Protein AF-A0A2M8J1V7-F1 (afdb_monomer_lite)

Structure (mmCIF, N/CA/C/O backbone):
data_AF-A0A2M8J1V7-F1
#
_entry.id   AF-A0A2M8J1V7-F1
#
loop_
_atom_site.group_PDB
_atom_site.id
_atom_site.type_symbol
_atom_site.label_atom_id
_atom_site.label_alt_id
_atom_site.label_comp_id
_atom_site.label_asym_id
_atom_site.label_entity_id
_atom_site.label_seq_id
_atom_site.pdbx_PDB_ins_code
_atom_site.Cartn_x
_atom_site.Cartn_y
_atom_site.Cartn_z
_atom_site.occupancy
_atom_site.B_iso_or_equiv
_atom_site.auth_seq_id
_atom_site.auth_comp_id
_atom_site.auth_asym_id
_atom_site.auth_atom_id
_atom_site.pdbx_PDB_model_num
ATOM 1 N N . MET A 1 1 ? 2.396 -22.223 -9.785 1.00 47.03 1 MET A N 1
ATOM 2 C CA . MET A 1 1 ? 3.393 -21.407 -10.514 1.00 47.03 1 MET A CA 1
ATOM 3 C C . MET A 1 1 ? 3.492 -20.067 -9.800 1.00 47.03 1 MET A C 1
ATOM 5 O O . MET A 1 1 ? 2.526 -19.316 -9.836 1.00 47.03 1 MET A O 1
ATOM 9 N N . HIS A 1 2 ? 4.578 -19.811 -9.067 1.00 62.41 2 HIS A N 1
ATOM 10 C CA . HIS A 1 2 ? 4.737 -18.552 -8.329 1.00 62.41 2 HIS A CA 1
ATOM 11 C C . HIS A 1 2 ? 4.913 -17.385 -9.310 1.00 62.41 2 HIS A C 1
ATOM 13 O O . HIS A 1 2 ? 5.610 -17.522 -10.314 1.00 62.41 2 HIS A O 1
ATOM 19 N N . SER A 1 3 ? 4.246 -16.256 -9.054 1.00 77.31 3 SER A N 1
ATOM 20 C CA . SER A 1 3 ? 4.377 -15.072 -9.907 1.00 77.31 3 SER A CA 1
ATOM 21 C C . SER A 1 3 ? 5.750 -14.434 -9.723 1.00 77.31 3 SER A C 1
ATOM 23 O O . SER A 1 3 ? 6.186 -14.205 -8.599 1.00 77.31 3 SER A O 1
ATOM 25 N N . GLU A 1 4 ? 6.411 -14.068 -10.818 1.00 90.19 4 GLU A N 1
ATOM 26 C CA . GLU A 1 4 ? 7.677 -13.324 -10.756 1.00 90.19 4 GLU A CA 1
ATOM 27 C C . GLU A 1 4 ? 7.478 -11.802 -10.768 1.00 90.19 4 GLU A C 1
ATOM 29 O O . GLU A 1 4 ? 8.410 -11.038 -10.509 1.00 90.19 4 GLU A O 1
ATOM 34 N N . ARG A 1 5 ? 6.255 -11.342 -11.062 1.00 95.94 5 ARG A N 1
ATOM 35 C CA . ARG A 1 5 ? 5.909 -9.922 -11.190 1.00 95.94 5 ARG A CA 1
ATOM 36 C C . ARG A 1 5 ? 4.708 -9.565 -10.326 1.00 95.94 5 ARG A C 1
ATOM 38 O O . ARG A 1 5 ? 3.806 -10.382 -10.128 1.00 95.94 5 ARG A O 1
ATOM 45 N N . PHE A 1 6 ? 4.694 -8.328 -9.831 1.00 97.69 6 PHE A N 1
ATOM 46 C CA . PHE A 1 6 ? 3.498 -7.751 -9.237 1.00 97.69 6 PHE A CA 1
ATOM 47 C C . PHE A 1 6 ? 2.337 -7.810 -10.216 1.00 97.69 6 PHE A C 1
ATOM 49 O O . PHE A 1 6 ? 2.517 -7.696 -11.429 1.00 97.69 6 PHE A O 1
ATOM 56 N N . ARG A 1 7 ? 1.150 -7.986 -9.654 1.00 97.00 7 ARG A N 1
ATOM 57 C CA . ARG A 1 7 ? -0.107 -7.984 -10.374 1.00 97.00 7 ARG A CA 1
ATOM 58 C C . ARG A 1 7 ? -1.006 -6.987 -9.680 1.00 97.00 7 ARG A C 1
ATOM 60 O O . ARG A 1 7 ? -0.927 -6.815 -8.469 1.00 97.00 7 ARG A O 1
ATOM 67 N N . TRP A 1 8 ? -1.805 -6.309 -10.483 1.00 97.56 8 TRP A N 1
ATOM 68 C CA . TRP A 1 8 ? -2.970 -5.611 -9.985 1.00 97.56 8 TRP A CA 1
ATOM 69 C C . TRP A 1 8 ? -4.157 -6.469 -10.373 1.00 97.56 8 TRP A C 1
ATOM 71 O O . TRP A 1 8 ? -4.596 -6.412 -11.526 1.00 97.56 8 TRP A O 1
ATOM 81 N N . GLU A 1 9 ? -4.607 -7.310 -9.449 1.00 97.56 9 GLU A N 1
ATOM 82 C CA . GLU A 1 9 ? -5.692 -8.246 -9.712 1.00 97.56 9 GLU A CA 1
ATOM 83 C C . GLU A 1 9 ? -6.964 -7.489 -10.122 1.00 97.56 9 GLU A C 1
ATOM 85 O O . GLU A 1 9 ? -7.234 -6.370 -9.674 1.00 97.56 9 GLU A O 1
ATOM 90 N N . ALA A 1 10 ? -7.748 -8.073 -11.032 1.00 94.06 10 ALA A N 1
ATOM 91 C CA . ALA A 1 10 ? -8.890 -7.382 -11.636 1.00 94.06 10 ALA A CA 1
ATOM 92 C C . ALA A 1 10 ? -9.960 -6.982 -10.602 1.00 94.06 10 ALA A C 1
ATOM 94 O O . ALA A 1 10 ? -10.620 -5.959 -10.772 1.00 94.06 10 ALA A O 1
ATOM 95 N N . GLY A 1 11 ? -10.090 -7.762 -9.523 1.00 93.81 11 GLY A N 1
ATOM 96 C CA . GLY A 1 11 ? -11.011 -7.503 -8.413 1.00 93.81 11 GLY A CA 1
ATOM 97 C C . GLY A 1 11 ? -10.545 -6.431 -7.422 1.00 93.81 11 GLY A C 1
ATOM 98 O O . GLY A 1 11 ? -11.350 -5.979 -6.609 1.00 93.81 11 GLY A O 1
ATOM 99 N N . THR A 1 12 ? -9.285 -5.983 -7.488 1.00 98.00 12 THR A N 1
ATOM 100 C CA . THR A 1 12 ? -8.752 -4.981 -6.557 1.00 98.00 12 THR A CA 1
ATOM 101 C C . THR A 1 12 ? -9.438 -3.634 -6.758 1.00 98.00 12 THR A C 1
ATOM 103 O O . THR A 1 12 ? -9.214 -2.930 -7.752 1.00 98.00 12 THR A O 1
ATOM 106 N N . ARG A 1 13 ? -10.225 -3.240 -5.756 1.00 98.00 13 ARG A N 1
ATOM 107 C CA . ARG A 1 13 ? -10.819 -1.904 -5.634 1.00 98.00 13 ARG A CA 1
ATOM 108 C C . ARG A 1 13 ? -9.891 -1.002 -4.830 1.00 98.00 13 ARG A C 1
ATOM 110 O O . ARG A 1 13 ? -9.257 -1.452 -3.882 1.00 98.00 13 ARG A O 1
ATOM 117 N N . LEU A 1 14 ? -9.838 0.273 -5.195 1.00 98.44 14 LEU A N 1
ATOM 118 C CA . LEU A 1 14 ? -8.968 1.261 -4.566 1.00 98.44 14 LEU A CA 1
ATOM 119 C C . LEU A 1 14 ? -9.776 2.495 -4.177 1.00 98.44 14 LEU A C 1
ATOM 121 O O . LEU A 1 14 ? -10.493 3.058 -5.004 1.00 98.44 14 LEU A O 1
ATOM 125 N N . PHE A 1 15 ? -9.602 2.923 -2.934 1.00 98.44 15 PHE A N 1
ATOM 126 C CA . PHE A 1 15 ? -10.192 4.125 -2.375 1.00 98.44 15 PHE A CA 1
ATOM 127 C C . PHE A 1 15 ? -9.095 5.040 -1.836 1.00 98.44 15 PHE A C 1
ATOM 129 O O . PHE A 1 15 ? -8.185 4.583 -1.143 1.00 98.44 15 PHE A O 1
ATOM 136 N N . ASP A 1 16 ? -9.218 6.333 -2.108 1.00 98.06 16 ASP A N 1
ATOM 137 C CA . ASP A 1 16 ? -8.375 7.379 -1.544 1.00 98.06 16 ASP A CA 1
ATOM 138 C C . ASP A 1 16 ? -9.235 8.332 -0.721 1.00 98.06 16 ASP A C 1
ATOM 140 O O . ASP A 1 16 ? -10.213 8.904 -1.206 1.00 98.06 16 ASP A O 1
ATOM 144 N N . GLN A 1 17 ? -8.926 8.427 0.569 1.00 97.31 17 GLN A N 1
ATOM 145 C CA . GLN A 1 17 ? -9.649 9.237 1.548 1.00 97.31 17 GLN A CA 1
ATOM 146 C C . GLN A 1 17 ? -11.177 9.002 1.561 1.00 97.31 17 GLN A C 1
ATOM 148 O O . GLN A 1 17 ? -11.964 9.902 1.863 1.00 97.31 17 GLN A O 1
ATOM 153 N N . GLY A 1 18 ? -11.600 7.769 1.257 1.00 96.44 18 GLY A N 1
ATOM 154 C CA . GLY A 1 18 ? -13.005 7.345 1.204 1.00 96.44 18 GLY A CA 1
ATOM 155 C C . GLY A 1 18 ? -13.675 7.487 -0.167 1.00 96.44 18 GLY A C 1
ATOM 156 O O . GLY A 1 18 ? -14.826 7.087 -0.317 1.00 96.44 18 GLY A O 1
ATOM 157 N N . ARG A 1 19 ? -12.978 8.009 -1.182 1.00 97.06 19 ARG A N 1
ATOM 158 C CA . ARG A 1 19 ? -13.485 8.111 -2.556 1.00 97.06 19 ARG A CA 1
ATOM 159 C C . ARG A 1 19 ? -12.893 7.004 -3.422 1.00 97.06 19 ARG A C 1
ATOM 161 O O . ARG A 1 19 ? -11.691 6.771 -3.379 1.00 97.06 19 ARG A O 1
ATOM 168 N N . ALA A 1 20 ? -13.719 6.340 -4.225 1.00 97.19 20 ALA A N 1
ATOM 169 C CA . ALA A 1 20 ? -13.231 5.360 -5.193 1.00 97.19 20 ALA A CA 1
ATOM 170 C C . ALA A 1 20 ? -12.313 6.032 -6.232 1.00 97.19 20 ALA A C 1
ATOM 172 O O . ALA A 1 20 ? -12.657 7.088 -6.765 1.00 97.19 20 ALA A O 1
ATOM 173 N N . VAL A 1 21 ? -11.171 5.404 -6.518 1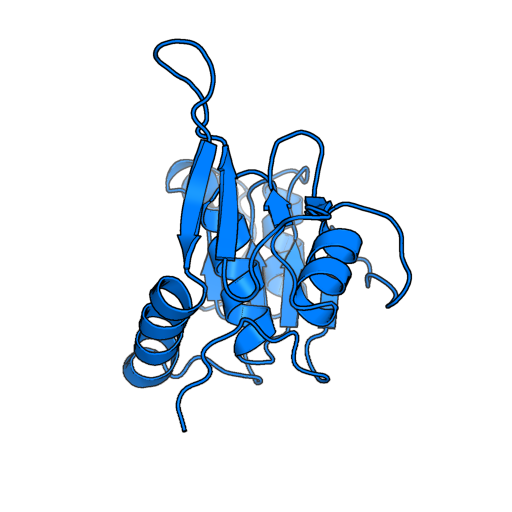.00 96.75 21 VAL A N 1
ATOM 174 C CA . VAL A 1 21 ? -10.196 5.851 -7.523 1.00 96.75 21 VAL A CA 1
ATOM 175 C C . VAL A 1 21 ? -10.511 5.168 -8.854 1.00 96.75 21 VAL A C 1
ATOM 177 O O . VAL A 1 21 ? -10.274 3.959 -9.010 1.00 96.75 21 VAL A O 1
ATOM 180 N N . ALA A 1 22 ? -11.033 5.930 -9.820 1.00 93.19 22 ALA A N 1
ATOM 181 C CA . ALA A 1 22 ? -11.411 5.412 -11.140 1.00 93.19 22 ALA A CA 1
ATOM 182 C C . ALA A 1 22 ? -10.200 4.824 -11.880 1.00 93.19 22 ALA A C 1
ATOM 184 O O . ALA A 1 22 ? -9.068 5.193 -11.584 1.00 93.19 22 ALA A O 1
ATOM 185 N N . ALA A 1 23 ? -10.405 3.882 -12.808 1.00 87.00 23 ALA A N 1
ATOM 186 C CA . ALA A 1 23 ? -9.337 3.077 -13.425 1.00 87.00 23 ALA A CA 1
ATOM 187 C C . ALA A 1 23 ? -8.233 3.903 -14.125 1.00 87.00 23 ALA A C 1
ATOM 189 O O . ALA A 1 23 ? -7.052 3.538 -14.081 1.00 87.00 23 ALA A O 1
ATOM 190 N N . ASP A 1 24 ? -8.627 5.018 -14.719 1.00 87.06 24 ASP A N 1
ATOM 191 C CA . ASP A 1 24 ? -7.843 5.983 -15.488 1.00 87.06 24 ASP A CA 1
ATOM 192 C C . ASP A 1 24 ? -7.474 7.244 -14.690 1.00 87.06 24 ASP A C 1
ATOM 194 O O . ASP A 1 24 ? -6.788 8.123 -15.206 1.00 87.06 24 ASP A O 1
ATOM 198 N N . GLU A 1 25 ? -7.887 7.322 -13.425 1.00 89.00 25 GLU A N 1
ATOM 199 C CA . GLU A 1 25 ? -7.697 8.508 -12.603 1.00 89.00 25 GLU A CA 1
ATOM 200 C C . GLU A 1 25 ? -6.216 8.850 -12.402 1.00 89.00 25 GLU A C 1
ATOM 202 O O . GLU A 1 25 ? -5.397 8.004 -12.020 1.00 89.00 25 GLU A O 1
ATOM 207 N N . ALA A 1 26 ? -5.891 10.122 -12.633 1.00 83.00 26 ALA A N 1
ATOM 208 C CA . ALA A 1 26 ? -4.573 10.677 -12.385 1.00 83.00 26 ALA A CA 1
ATOM 209 C C . ALA A 1 26 ? -4.305 10.825 -10.878 1.00 83.00 26 ALA A C 1
ATOM 211 O O . ALA A 1 26 ? -5.195 11.130 -10.090 1.00 83.00 26 ALA A O 1
ATOM 212 N N . GLY A 1 27 ? -3.050 10.640 -10.477 1.00 92.12 27 GLY A N 1
ATOM 213 C CA . GLY A 1 27 ? -2.622 10.712 -9.081 1.00 92.12 27 GLY A CA 1
ATOM 214 C C . GLY A 1 27 ? -1.689 9.565 -8.720 1.00 92.12 27 GLY A C 1
ATOM 215 O O . GLY A 1 27 ? -1.539 8.605 -9.474 1.00 92.12 27 GLY A O 1
ATOM 216 N N . ALA A 1 28 ? -1.044 9.651 -7.558 1.00 94.25 28 ALA A N 1
ATOM 217 C CA . ALA A 1 28 ? 0.026 8.724 -7.193 1.00 94.25 28 ALA A CA 1
ATOM 218 C C . ALA A 1 28 ? -0.452 7.258 -7.099 1.00 94.25 28 ALA A C 1
ATOM 220 O O . ALA A 1 28 ? 0.232 6.352 -7.575 1.00 94.25 28 ALA A O 1
ATOM 221 N N . LEU A 1 29 ? -1.650 7.018 -6.553 1.00 96.75 29 LEU A N 1
ATOM 222 C CA . LEU A 1 29 ? -2.222 5.671 -6.437 1.00 96.75 29 LEU A CA 1
ATOM 223 C C . LEU A 1 29 ? -2.690 5.111 -7.794 1.00 96.75 29 LEU A C 1
ATOM 225 O O . LEU A 1 29 ? -2.462 3.938 -8.093 1.00 96.75 29 LEU A O 1
ATOM 229 N N . GLY A 1 30 ? -3.294 5.950 -8.642 1.00 96.44 30 GLY A N 1
ATOM 230 C CA . GLY A 1 30 ? -3.649 5.579 -10.016 1.00 96.44 30 GLY A CA 1
ATOM 231 C C . GLY A 1 30 ? -2.410 5.251 -10.855 1.00 96.44 30 GLY A C 1
ATOM 232 O O . GLY A 1 30 ? -2.373 4.224 -11.537 1.00 96.44 30 GLY A O 1
ATOM 233 N N . ALA A 1 31 ? -1.353 6.054 -10.718 1.00 96.31 31 ALA A N 1
ATOM 234 C CA . ALA A 1 31 ? -0.062 5.831 -11.359 1.00 96.31 31 ALA A CA 1
ATOM 235 C C . ALA A 1 31 ? 0.620 4.542 -10.868 1.00 96.31 31 ALA A C 1
ATOM 237 O O . ALA A 1 31 ? 1.177 3.811 -11.686 1.00 96.31 31 ALA A O 1
ATOM 238 N N . LEU A 1 32 ? 0.519 4.195 -9.574 1.00 97.50 32 LEU A N 1
ATOM 239 C CA . LEU A 1 32 ? 0.985 2.899 -9.057 1.00 97.50 32 LEU A CA 1
ATOM 240 C C . LEU A 1 32 ? 0.287 1.734 -9.768 1.00 97.50 32 LEU A C 1
ATOM 242 O O . LEU A 1 32 ? 0.952 0.823 -10.265 1.00 97.50 32 LEU A O 1
ATOM 246 N N . ARG A 1 33 ? -1.049 1.779 -9.855 1.00 97.38 33 ARG A N 1
ATOM 247 C CA . ARG A 1 33 ? -1.836 0.754 -10.553 1.00 97.38 33 ARG A CA 1
ATOM 248 C C . ARG A 1 33 ? -1.405 0.605 -12.006 1.00 97.38 33 ARG A C 1
ATOM 250 O O . ARG A 1 33 ? -1.207 -0.514 -12.478 1.00 97.38 33 ARG A O 1
ATOM 257 N N . GLN A 1 34 ? -1.253 1.720 -12.713 1.00 95.62 34 GLN A N 1
ATOM 258 C CA . GLN A 1 34 ? -0.823 1.722 -14.111 1.00 95.62 34 GLN A CA 1
ATOM 259 C C . GLN A 1 34 ? 0.601 1.174 -14.270 1.00 95.62 34 GLN A C 1
ATOM 261 O O . GLN A 1 34 ? 0.837 0.353 -15.154 1.00 95.62 34 GLN A O 1
ATOM 266 N N . ALA A 1 35 ? 1.533 1.556 -13.392 1.00 95.62 35 ALA A N 1
ATOM 267 C CA . ALA A 1 35 ? 2.911 1.074 -13.420 1.00 95.62 35 ALA A CA 1
ATOM 268 C C . ALA A 1 35 ? 2.997 -0.447 -13.213 1.00 95.62 35 ALA A C 1
ATOM 270 O O . ALA A 1 35 ? 3.680 -1.132 -13.977 1.00 95.62 35 ALA A O 1
ATOM 271 N N . ILE A 1 36 ? 2.243 -0.990 -12.250 1.00 96.62 36 ILE A N 1
ATOM 272 C CA . ILE A 1 36 ? 2.168 -2.438 -12.007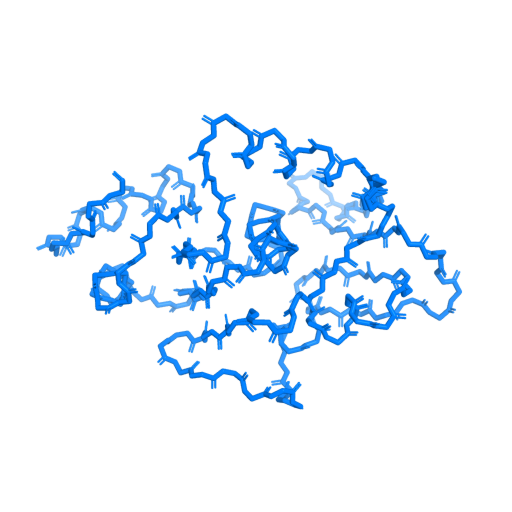 1.00 96.62 36 ILE A CA 1
ATOM 273 C C . ILE A 1 36 ? 1.585 -3.164 -13.223 1.00 96.62 36 ILE A C 1
ATOM 275 O O . ILE A 1 36 ? 2.159 -4.154 -13.673 1.00 96.62 36 ILE A O 1
ATOM 279 N N . ARG A 1 37 ? 0.484 -2.658 -13.796 1.00 95.00 37 ARG A N 1
ATOM 280 C CA . ARG A 1 37 ? -0.152 -3.252 -14.987 1.00 95.00 37 ARG A CA 1
ATOM 281 C C . ARG A 1 37 ? 0.748 -3.214 -16.222 1.00 95.00 37 ARG A C 1
ATOM 283 O O . ARG A 1 37 ? 0.749 -4.167 -16.993 1.00 95.00 37 ARG A O 1
ATOM 290 N N . ALA A 1 38 ? 1.529 -2.149 -16.395 1.00 93.12 38 ALA A N 1
ATOM 291 C CA . ALA A 1 38 ? 2.490 -2.028 -17.489 1.00 93.12 38 ALA A CA 1
ATOM 292 C C . ALA A 1 38 ? 3.670 -3.011 -17.357 1.00 93.12 38 ALA A C 1
ATOM 294 O O . ALA A 1 38 ? 4.314 -3.334 -18.353 1.00 93.12 38 ALA A O 1
ATOM 295 N N . GLY A 1 39 ? 3.978 -3.481 -16.142 1.00 90.62 39 GLY A N 1
ATOM 296 C CA . GLY A 1 39 ? 4.951 -4.549 -15.888 1.00 90.62 39 GLY A CA 1
ATOM 297 C C . GLY A 1 39 ? 6.432 -4.175 -16.058 1.00 90.62 39 GLY A C 1
ATOM 298 O O . GLY A 1 39 ? 7.283 -5.054 -15.902 1.00 90.62 39 GLY A O 1
ATOM 299 N N . GLY A 1 40 ? 6.742 -2.911 -16.367 1.00 91.75 40 GLY A N 1
ATOM 300 C CA . GLY A 1 40 ? 8.106 -2.367 -16.418 1.00 91.75 40 GLY A CA 1
ATOM 301 C C . GLY A 1 40 ? 8.618 -1.906 -15.049 1.00 91.75 40 GLY A C 1
ATOM 302 O O . GLY A 1 40 ? 7.859 -1.869 -14.082 1.00 91.75 40 GLY A O 1
ATOM 303 N N . GLU A 1 41 ? 9.901 -1.542 -14.963 1.00 96.69 41 GLU A N 1
ATOM 304 C CA . GLU A 1 41 ? 10.460 -0.967 -13.729 1.00 96.69 41 GLU A CA 1
ATOM 305 C C . GLU A 1 41 ? 9.854 0.413 -13.459 1.00 96.69 41 GLU A C 1
ATOM 307 O O . GLU A 1 41 ? 9.694 1.230 -14.370 1.00 96.69 41 GLU A O 1
ATOM 312 N N . PHE A 1 42 ? 9.561 0.695 -12.195 1.00 96.56 42 PHE A N 1
ATOM 313 C CA . PHE A 1 42 ? 9.078 2.002 -11.768 1.00 96.56 42 PHE A CA 1
ATOM 314 C C . PHE A 1 42 ? 9.753 2.444 -10.473 1.00 96.56 42 PHE A C 1
ATOM 316 O O . PHE A 1 42 ? 10.195 1.627 -9.659 1.00 96.56 42 PHE A O 1
ATOM 323 N N . LEU A 1 43 ? 9.843 3.757 -10.293 1.00 95.81 43 LEU A N 1
ATOM 324 C CA . LEU A 1 43 ? 10.314 4.406 -9.084 1.00 95.81 43 LEU A CA 1
ATOM 325 C C . LEU A 1 43 ? 9.126 4.982 -8.319 1.00 95.81 43 LEU A C 1
ATOM 327 O O . LEU A 1 43 ? 8.259 5.628 -8.898 1.00 95.81 43 LEU A O 1
ATOM 331 N N . VAL A 1 44 ? 9.119 4.777 -7.006 1.00 95.69 44 VAL A N 1
ATOM 332 C CA . VAL A 1 44 ? 8.196 5.431 -6.081 1.00 95.69 44 VAL A CA 1
ATOM 333 C C . VAL A 1 44 ? 8.994 6.335 -5.152 1.00 95.69 44 VAL A C 1
ATOM 335 O O . VAL A 1 44 ? 9.963 5.912 -4.512 1.00 95.69 44 VAL A O 1
ATOM 338 N N . GLY A 1 45 ? 8.592 7.598 -5.078 1.00 92.50 45 GLY A N 1
ATOM 339 C CA . GLY A 1 45 ? 9.204 8.588 -4.201 1.00 92.50 45 GLY A CA 1
ATOM 340 C C . GLY A 1 45 ? 8.248 9.733 -3.869 1.00 92.50 45 GLY A C 1
ATOM 341 O O . GLY A 1 45 ? 7.070 9.669 -4.211 1.00 92.50 45 GLY A O 1
ATOM 342 N N . PRO A 1 46 ? 8.742 10.807 -3.224 1.00 87.19 46 PRO A N 1
ATOM 343 C CA . PRO A 1 46 ? 7.909 11.952 -2.844 1.00 87.19 46 PRO A CA 1
ATOM 344 C C . PRO A 1 46 ? 7.194 12.634 -4.021 1.00 87.19 46 PRO A C 1
ATOM 346 O O . PRO A 1 46 ? 6.127 13.200 -3.837 1.00 87.19 46 PRO A O 1
ATOM 349 N N . GLY A 1 47 ? 7.760 12.552 -5.231 1.00 87.31 47 GLY A N 1
ATOM 350 C CA . GLY A 1 47 ? 7.145 13.067 -6.461 1.00 87.31 47 GLY A CA 1
ATOM 351 C C . GLY A 1 47 ? 6.081 12.151 -7.081 1.00 87.31 47 GLY A C 1
ATOM 352 O O . GLY A 1 47 ? 5.578 12.464 -8.153 1.00 87.31 47 GLY A O 1
ATOM 353 N N . GLY A 1 48 ? 5.751 11.022 -6.445 1.00 92.19 48 GLY A N 1
ATOM 354 C CA . GLY A 1 48 ? 4.793 10.041 -6.950 1.00 92.19 48 GLY A CA 1
ATOM 355 C C . GLY A 1 48 ? 5.458 8.816 -7.578 1.00 92.19 48 GLY A C 1
ATOM 356 O O . GLY A 1 48 ? 6.505 8.353 -7.114 1.00 92.19 48 GLY A O 1
ATOM 357 N N . VAL A 1 49 ? 4.801 8.265 -8.601 1.00 95.44 49 VAL A N 1
ATOM 358 C CA . VAL A 1 49 ? 5.228 7.052 -9.308 1.00 95.44 49 VAL A CA 1
ATOM 359 C C . VAL A 1 49 ? 5.698 7.415 -10.710 1.00 95.44 49 VAL A C 1
ATOM 361 O O . VAL A 1 49 ? 4.953 8.008 -11.484 1.00 95.44 49 VAL A O 1
ATOM 364 N N . GLU A 1 50 ? 6.921 7.016 -11.040 1.00 95.06 50 GLU A N 1
ATOM 365 C CA . GLU A 1 50 ? 7.572 7.273 -12.323 1.00 95.06 50 GLU A CA 1
ATOM 366 C C . GLU A 1 50 ? 7.928 5.942 -12.993 1.00 95.06 50 GLU A C 1
ATOM 368 O O . GLU A 1 50 ? 8.583 5.091 -12.388 1.00 95.06 50 GLU A O 1
ATOM 373 N N . ARG A 1 51 ? 7.518 5.738 -14.249 1.00 93.81 51 ARG A N 1
ATOM 374 C CA . ARG A 1 51 ? 7.968 4.584 -15.043 1.00 93.81 51 ARG A CA 1
ATOM 375 C C . ARG A 1 51 ? 9.358 4.854 -15.605 1.00 93.81 51 ARG A C 1
ATOM 377 O O . ARG A 1 51 ? 9.612 5.936 -16.116 1.00 93.81 51 ARG A O 1
ATOM 384 N N . LEU A 1 52 ? 10.227 3.849 -15.570 1.00 93.50 52 LEU A N 1
ATOM 385 C CA . LEU A 1 52 ? 11.586 3.960 -16.094 1.00 93.50 52 LEU A CA 1
ATOM 386 C C . LEU A 1 52 ? 11.642 3.352 -17.499 1.00 93.50 52 LEU A C 1
ATOM 388 O O . LEU A 1 52 ? 11.462 2.145 -17.651 1.00 93.50 52 LEU A O 1
ATOM 392 N N . GLU A 1 53 ? 11.903 4.173 -18.519 1.00 87.25 53 GLU A N 1
ATOM 393 C CA . GLU A 1 53 ? 11.878 3.749 -19.932 1.00 87.25 53 GLU A CA 1
ATOM 394 C C . GLU A 1 53 ? 12.853 2.604 -20.236 1.00 87.25 53 GLU A C 1
ATOM 396 O O . GLU A 1 53 ? 12.499 1.656 -20.931 1.00 87.25 53 GLU A O 1
ATOM 401 N N . GLN A 1 54 ? 14.055 2.650 -19.657 1.00 87.50 54 GLN A N 1
ATOM 402 C CA . GLN A 1 54 ? 15.079 1.601 -19.779 1.00 87.50 54 GLN A CA 1
ATOM 403 C C . GLN A 1 54 ? 15.118 0.663 -18.561 1.00 87.50 54 GLN A C 1
ATOM 405 O O . GLN A 1 54 ? 16.135 0.044 -18.249 1.00 87.50 54 GLN A O 1
ATOM 410 N N . GLY A 1 55 ? 14.014 0.599 -17.820 1.00 87.38 55 GLY A N 1
ATOM 411 C CA . GLY A 1 55 ? 13.862 -0.241 -16.643 1.00 87.38 55 GLY A CA 1
ATOM 412 C C . GLY A 1 55 ? 13.677 -1.722 -16.972 1.00 87.38 55 GLY A C 1
ATOM 413 O O . GLY A 1 55 ? 13.010 -2.070 -17.945 1.00 87.38 55 GLY A O 1
ATOM 414 N N . ALA A 1 56 ? 14.193 -2.613 -16.122 1.00 90.44 56 ALA A N 1
ATOM 415 C CA . ALA A 1 56 ? 13.974 -4.048 -16.293 1.00 90.44 56 ALA A CA 1
ATOM 416 C C . ALA A 1 56 ? 12.643 -4.495 -15.651 1.00 90.44 56 ALA A C 1
ATOM 418 O O . ALA A 1 56 ? 12.374 -4.141 -14.497 1.00 90.44 56 ALA A O 1
ATOM 419 N N . PRO A 1 57 ? 11.825 -5.320 -16.332 1.00 92.56 57 PRO A N 1
ATOM 420 C CA . PRO A 1 57 ? 10.632 -5.915 -15.737 1.00 92.56 57 PRO A CA 1
ATOM 421 C C . PRO A 1 57 ? 10.937 -6.660 -14.433 1.00 92.56 57 PRO A C 1
ATOM 423 O O . PRO A 1 57 ? 11.998 -7.263 -14.280 1.00 92.56 57 PRO A O 1
ATOM 426 N N . GLY A 1 58 ? 9.983 -6.659 -13.500 1.00 95.00 58 GLY A N 1
ATOM 427 C CA . GLY A 1 58 ? 10.138 -7.386 -12.235 1.00 95.00 58 GLY A CA 1
ATOM 428 C C . GLY A 1 58 ? 10.985 -6.663 -11.185 1.00 95.00 58 GLY A C 1
ATOM 429 O O . GLY A 1 58 ? 11.392 -7.292 -10.208 1.00 95.00 58 GLY A O 1
ATOM 430 N N . PHE A 1 59 ? 11.242 -5.365 -11.350 1.00 96.12 59 PHE A N 1
ATOM 431 C CA . PHE A 1 59 ? 11.949 -4.542 -10.374 1.00 96.12 59 PHE A CA 1
ATOM 432 C C . PHE A 1 59 ? 11.170 -3.272 -10.034 1.00 96.12 59 PHE A C 1
ATOM 434 O O . PHE A 1 59 ? 10.427 -2.737 -10.852 1.00 96.12 59 PHE A O 1
ATOM 441 N N . LEU A 1 60 ? 11.405 -2.763 -8.828 1.00 96.50 60 LEU A N 1
ATOM 442 C CA . LEU A 1 60 ? 10.933 -1.462 -8.366 1.00 96.50 60 LEU A CA 1
ATOM 443 C C . LEU A 1 60 ? 12.089 -0.692 -7.721 1.00 96.50 60 LEU A C 1
ATOM 445 O O . LEU A 1 60 ? 13.045 -1.290 -7.206 1.00 96.50 60 LEU A O 1
ATOM 449 N N . ARG A 1 61 ? 11.983 0.635 -7.695 1.00 95.62 61 ARG A N 1
ATOM 450 C CA . ARG A 1 61 ? 12.884 1.514 -6.945 1.00 95.62 61 ARG A CA 1
ATOM 451 C C . ARG A 1 61 ? 12.118 2.328 -5.912 1.00 95.62 61 ARG A C 1
ATOM 453 O O . ARG A 1 61 ? 11.070 2.884 -6.216 1.00 95.62 61 ARG A O 1
ATOM 460 N N . THR A 1 62 ? 12.665 2.449 -4.710 1.00 92.94 62 THR A N 1
ATOM 461 C CA . THR A 1 62 ? 12.188 3.390 -3.686 1.00 92.94 62 THR A CA 1
ATOM 462 C C . THR A 1 62 ? 13.301 4.341 -3.284 1.00 92.94 62 THR A C 1
ATOM 464 O O . THR A 1 62 ? 14.483 4.007 -3.387 1.00 92.94 62 THR A O 1
ATOM 467 N N . ARG A 1 63 ? 12.948 5.539 -2.817 1.00 86.62 63 ARG A N 1
ATOM 468 C CA . ARG A 1 63 ? 13.914 6.452 -2.190 1.00 86.62 63 ARG A CA 1
ATOM 469 C C . ARG A 1 63 ? 13.882 6.289 -0.675 1.00 86.62 63 ARG A C 1
ATOM 471 O O . ARG A 1 63 ? 12.809 6.214 -0.083 1.00 86.62 63 ARG A O 1
ATOM 478 N N . SER A 1 64 ? 15.053 6.241 -0.044 1.00 78.75 64 SER A N 1
ATOM 479 C CA . SER A 1 64 ? 15.138 6.332 1.413 1.00 78.75 64 SER A CA 1
ATOM 480 C C . SER A 1 64 ? 14.779 7.745 1.882 1.00 78.75 64 SER A C 1
ATOM 482 O O . SER A 1 64 ? 14.967 8.717 1.153 1.00 78.75 64 SER A O 1
ATOM 484 N N . SER A 1 65 ? 14.296 7.869 3.118 1.00 64.25 65 SER A N 1
ATOM 485 C CA . SER A 1 65 ? 13.945 9.157 3.735 1.00 64.25 65 SER A CA 1
ATOM 486 C C . SER A 1 65 ? 15.149 10.062 4.037 1.00 64.25 65 SER A C 1
ATOM 488 O O . SER A 1 65 ? 14.946 11.194 4.451 1.00 64.25 65 SER A O 1
ATOM 490 N N . GLY A 1 66 ? 16.386 9.594 3.811 1.00 57.00 66 GLY A N 1
ATOM 491 C CA . GLY A 1 66 ? 17.598 10.418 3.841 1.00 57.00 66 GLY A CA 1
ATOM 492 C C . GLY A 1 66 ? 17.840 11.148 5.166 1.00 57.00 66 GLY A C 1
ATOM 493 O O . GLY A 1 66 ? 17.857 12.369 5.192 1.00 57.00 66 GLY A O 1
ATOM 494 N N . THR A 1 67 ? 18.068 10.428 6.268 1.00 52.22 67 THR A N 1
ATOM 495 C CA . THR A 1 67 ? 18.430 11.053 7.560 1.00 52.22 67 THR A CA 1
ATOM 496 C C . THR A 1 67 ? 19.919 11.404 7.684 1.00 52.22 67 THR A C 1
ATOM 498 O O . THR A 1 67 ? 20.313 12.061 8.641 1.00 52.22 67 THR A O 1
ATOM 501 N N . THR A 1 68 ? 20.759 10.985 6.730 1.00 58.44 68 THR A N 1
ATOM 502 C CA . THR A 1 68 ? 22.231 11.113 6.783 1.00 58.44 68 THR A CA 1
ATOM 503 C C . THR A 1 68 ? 22.853 11.713 5.512 1.00 58.44 68 THR A C 1
ATOM 505 O O . THR A 1 68 ? 24.048 11.551 5.277 1.00 58.44 68 THR A O 1
ATOM 508 N N . GLY A 1 69 ? 22.062 12.394 4.673 1.00 61.97 69 GLY A N 1
ATOM 509 C CA . GLY A 1 69 ? 22.518 13.014 3.420 1.00 61.97 69 GLY A CA 1
ATOM 510 C C . GLY A 1 69 ? 21.565 12.763 2.249 1.00 61.97 69 GLY A C 1
ATOM 511 O O . GLY A 1 69 ? 20.374 12.524 2.451 1.00 61.97 69 GLY A O 1
ATOM 512 N N . THR A 1 70 ? 22.083 12.798 1.017 1.00 64.06 70 THR A N 1
ATOM 513 C CA . THR A 1 70 ? 21.292 12.604 -0.211 1.00 64.06 70 THR A CA 1
ATOM 514 C C . THR A 1 70 ? 20.514 11.285 -0.179 1.00 64.06 70 THR A C 1
ATOM 516 O O . THR A 1 70 ? 21.089 10.214 0.040 1.00 64.06 70 THR A O 1
ATOM 519 N N . ALA A 1 71 ? 19.200 11.359 -0.412 1.00 71.06 71 ALA A N 1
ATOM 520 C CA . ALA A 1 71 ? 18.307 10.203 -0.422 1.00 71.06 71 ALA A CA 1
ATOM 521 C C . ALA A 1 71 ? 18.815 9.116 -1.386 1.00 71.06 71 ALA A C 1
ATOM 523 O O . ALA A 1 71 ? 18.996 9.352 -2.583 1.00 71.06 71 ALA A O 1
ATOM 524 N N . LYS A 1 72 ? 19.038 7.905 -0.863 1.00 82.81 72 LYS A N 1
ATOM 525 C CA . LYS A 1 72 ? 19.544 6.773 -1.648 1.00 82.81 72 LYS A CA 1
ATOM 526 C C . LYS A 1 72 ? 18.387 6.095 -2.367 1.00 82.81 72 LYS A C 1
ATOM 528 O O . LYS A 1 72 ? 17.325 5.886 -1.781 1.00 82.81 72 LYS A O 1
ATOM 533 N N . THR A 1 73 ? 18.610 5.705 -3.618 1.00 89.44 73 THR A N 1
ATOM 534 C CA . THR A 1 73 ? 17.651 4.883 -4.362 1.00 89.44 73 THR A CA 1
ATOM 535 C C . THR A 1 73 ? 17.933 3.409 -4.090 1.00 89.44 73 THR A C 1
ATOM 537 O O . THR A 1 73 ? 19.036 2.925 -4.335 1.00 89.44 73 THR A O 1
ATOM 540 N N . ILE A 1 74 ? 16.936 2.696 -3.575 1.00 91.69 74 ILE A N 1
ATOM 541 C CA . ILE A 1 74 ? 16.990 1.268 -3.273 1.00 91.69 74 ILE A CA 1
ATOM 542 C C . ILE A 1 74 ? 16.217 0.535 -4.362 1.00 91.69 74 ILE A C 1
ATOM 544 O O . ILE A 1 74 ? 15.028 0.776 -4.553 1.00 91.69 74 ILE A O 1
ATOM 548 N N . ARG A 1 75 ? 16.883 -0.385 -5.060 1.00 94.38 75 ARG A N 1
ATOM 549 C CA . ARG A 1 75 ? 16.255 -1.265 -6.050 1.00 94.38 75 ARG A CA 1
ATOM 550 C C . ARG A 1 75 ? 15.901 -2.609 -5.412 1.00 94.38 75 ARG A C 1
ATOM 552 O O . ARG A 1 75 ? 16.720 -3.195 -4.697 1.00 94.38 75 ARG A O 1
ATOM 559 N N . ARG A 1 76 ? 14.687 -3.102 -5.654 1.00 93.88 76 ARG A N 1
ATOM 560 C CA . ARG A 1 76 ? 14.183 -4.396 -5.162 1.00 93.88 76 ARG A CA 1
ATOM 561 C C . ARG A 1 76 ? 13.541 -5.176 -6.302 1.00 93.88 76 ARG A C 1
ATOM 563 O O . ARG A 1 76 ? 12.979 -4.579 -7.214 1.00 93.88 76 ARG A O 1
ATOM 570 N N . SER A 1 77 ? 13.634 -6.503 -6.255 1.00 95.44 77 SER A N 1
ATOM 571 C CA . SER A 1 77 ? 12.900 -7.366 -7.180 1.00 95.44 77 SER A CA 1
ATOM 572 C C . SER A 1 77 ? 11.472 -7.587 -6.683 1.00 95.44 77 SER A C 1
ATOM 574 O O . SER A 1 77 ? 11.240 -7.721 -5.481 1.00 95.44 77 SER A O 1
ATOM 576 N N . HIS A 1 78 ? 10.522 -7.682 -7.612 1.00 97.19 78 HIS A N 1
ATOM 577 C CA . HIS A 1 78 ? 9.132 -8.037 -7.328 1.00 97.19 78 HIS A CA 1
ATOM 578 C C . HIS A 1 78 ? 9.066 -9.397 -6.635 1.00 97.19 78 HIS A C 1
ATOM 580 O O . HIS A 1 78 ? 8.406 -9.526 -5.611 1.00 97.19 78 HIS A O 1
ATOM 586 N N . ARG A 1 79 ? 9.843 -10.378 -7.122 1.00 96.75 79 ARG A N 1
ATOM 587 C CA . ARG A 1 79 ? 9.953 -11.719 -6.529 1.00 96.75 79 ARG A CA 1
ATOM 588 C C . ARG A 1 79 ? 10.239 -11.686 -5.026 1.00 96.75 79 ARG A C 1
ATOM 590 O O . ARG A 1 79 ? 9.670 -12.479 -4.290 1.00 96.75 79 ARG A O 1
ATOM 597 N N . SER A 1 80 ? 11.108 -10.780 -4.567 1.00 95.62 80 SER A N 1
ATOM 598 C CA . SER A 1 80 ? 11.438 -10.679 -3.141 1.00 95.62 80 SER A CA 1
ATOM 599 C C . SER A 1 80 ? 10.239 -10.272 -2.291 1.00 95.62 80 SER A C 1
ATOM 601 O O . SER A 1 80 ? 10.125 -10.747 -1.172 1.00 95.62 80 SER A O 1
ATOM 603 N N . TRP A 1 81 ? 9.387 -9.379 -2.793 1.00 97.31 81 TRP A N 1
ATOM 604 C CA . TRP A 1 81 ? 8.181 -8.939 -2.089 1.00 97.31 81 TRP A CA 1
ATOM 605 C C . TRP A 1 81 ? 7.064 -9.970 -2.214 1.00 97.31 81 TRP A C 1
ATOM 607 O O . TRP A 1 81 ? 6.425 -10.288 -1.224 1.00 97.31 81 TRP A O 1
ATOM 617 N N . ILE A 1 82 ? 6.899 -10.564 -3.399 1.00 97.94 82 ILE A N 1
ATOM 618 C CA . ILE A 1 82 ? 5.921 -11.634 -3.629 1.00 97.94 82 ILE A CA 1
ATOM 619 C C . ILE A 1 82 ? 6.175 -12.805 -2.687 1.00 97.94 82 ILE A C 1
ATOM 621 O O . ILE A 1 82 ? 5.231 -13.292 -2.088 1.00 97.94 82 ILE A O 1
ATOM 625 N N . ALA A 1 83 ? 7.432 -13.203 -2.469 1.00 97.12 83 ALA A N 1
ATOM 626 C CA . ALA A 1 83 ? 7.752 -14.236 -1.485 1.00 97.12 83 ALA A CA 1
ATOM 627 C C . ALA A 1 83 ? 7.201 -13.910 -0.081 1.00 97.12 83 ALA A C 1
ATOM 629 O O . ALA A 1 83 ? 6.737 -14.809 0.609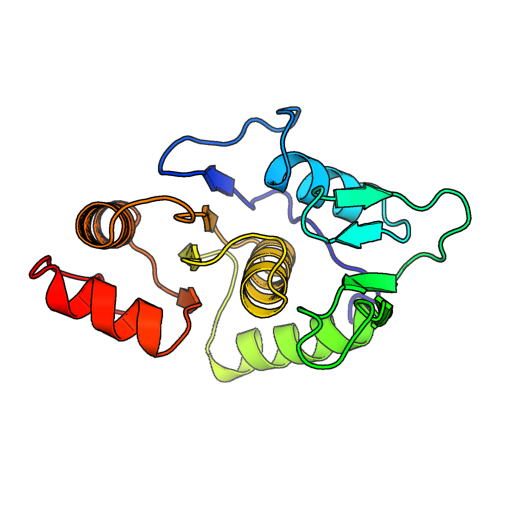 1.00 97.12 83 ALA A O 1
ATOM 630 N N . SER A 1 84 ? 7.205 -12.637 0.327 1.00 96.94 84 SER A N 1
ATOM 631 C CA . SER A 1 84 ? 6.588 -12.199 1.583 1.00 96.94 84 SER A CA 1
ATOM 632 C C . SER A 1 84 ? 5.057 -12.184 1.513 1.00 96.94 84 SER A C 1
ATOM 634 O O . SER A 1 84 ? 4.423 -12.567 2.488 1.00 96.94 84 SER A O 1
ATOM 636 N N . PHE A 1 85 ? 4.461 -11.830 0.371 1.00 97.62 85 PHE A N 1
ATOM 637 C CA . PHE A 1 85 ? 3.003 -11.880 0.182 1.00 97.62 85 PHE A CA 1
ATOM 638 C C . PHE A 1 85 ? 2.461 -13.306 0.322 1.00 97.62 85 PHE A C 1
ATOM 640 O O . PHE A 1 85 ? 1.417 -13.509 0.932 1.00 97.62 85 PHE A O 1
ATOM 647 N N . GLU A 1 86 ? 3.178 -14.298 -0.216 1.00 96.50 86 GLU A N 1
ATOM 648 C CA . GLU A 1 86 ? 2.797 -15.709 -0.084 1.00 96.50 86 GLU A CA 1
ATOM 649 C C . GLU A 1 86 ? 2.829 -16.148 1.389 1.00 96.50 86 GLU A C 1
ATOM 651 O O . GLU A 1 86 ? 1.904 -16.806 1.846 1.00 96.50 86 GLU A O 1
ATOM 656 N N . VAL A 1 87 ? 3.827 -15.701 2.162 1.00 96.50 87 VAL A N 1
ATOM 657 C CA . VAL A 1 87 ? 3.884 -15.938 3.616 1.00 96.50 87 VAL A CA 1
ATOM 658 C C . VAL A 1 87 ? 2.694 -15.280 4.321 1.00 96.50 87 VAL A C 1
ATOM 660 O O . VAL A 1 87 ? 2.038 -15.935 5.127 1.00 96.50 87 VAL A O 1
ATOM 663 N N . SER A 1 88 ? 2.371 -14.020 4.009 1.00 94.88 88 SER A N 1
ATOM 664 C CA . SER A 1 88 ? 1.193 -13.338 4.565 1.00 94.88 88 SER A CA 1
ATOM 665 C C . SER A 1 88 ? -0.097 -14.107 4.264 1.00 94.88 88 SER A C 1
ATOM 667 O O . SER A 1 88 ? -0.889 -14.358 5.169 1.00 94.88 88 SER A O 1
ATOM 669 N N . ARG A 1 89 ? -0.296 -14.539 3.013 1.00 96.00 89 ARG A N 1
ATOM 670 C CA . ARG A 1 89 ? -1.473 -15.319 2.611 1.00 96.00 89 ARG A CA 1
ATOM 671 C C . ARG A 1 89 ? -1.557 -16.645 3.361 1.00 96.00 89 ARG A C 1
ATOM 673 O O . ARG A 1 89 ? -2.612 -16.974 3.893 1.00 96.00 89 ARG A O 1
ATOM 680 N N . ASP A 1 90 ? -0.464 -17.396 3.415 1.00 96.56 90 ASP A N 1
ATOM 681 C CA . ASP A 1 90 ? -0.481 -18.765 3.929 1.00 96.56 90 ASP A CA 1
ATOM 682 C C . ASP A 1 90 ? -0.552 -18.801 5.470 1.00 96.56 90 ASP A C 1
ATOM 684 O O . ASP A 1 90 ? -1.184 -19.692 6.036 1.00 96.56 90 ASP A O 1
ATOM 688 N N . HIS A 1 91 ? 0.046 -17.822 6.163 1.00 96.31 91 HIS A N 1
ATOM 689 C CA . HIS A 1 91 ? 0.058 -17.769 7.632 1.00 96.31 91 HIS A CA 1
ATOM 690 C C . HIS A 1 91 ? -1.077 -16.948 8.249 1.00 96.31 91 HIS A C 1
ATOM 692 O O . HIS A 1 91 ? -1.503 -17.261 9.359 1.00 96.31 91 HIS A O 1
ATOM 698 N N . LEU A 1 92 ? -1.537 -15.889 7.575 1.00 93.56 92 LEU A N 1
ATOM 699 C CA . LEU A 1 92 ? -2.573 -14.987 8.093 1.00 93.56 92 LEU A CA 1
ATOM 700 C C . LEU A 1 92 ? -3.917 -15.163 7.375 1.00 93.56 92 LEU A C 1
ATOM 702 O O . LEU A 1 92 ? -4.902 -14.559 7.782 1.00 93.56 92 LEU A O 1
ATOM 706 N N . GLY A 1 93 ? -3.974 -15.984 6.321 1.00 95.38 93 GLY A N 1
ATOM 707 C CA . GLY A 1 93 ? -5.195 -16.216 5.548 1.00 95.38 93 GLY A CA 1
ATOM 708 C C . GLY A 1 93 ? -5.610 -15.034 4.671 1.00 95.38 93 GLY A C 1
ATOM 709 O O . GLY A 1 93 ? -6.756 -14.992 4.231 1.00 95.38 93 GLY A O 1
ATOM 710 N N . ILE A 1 94 ? -4.706 -14.079 4.424 1.00 95.81 94 ILE A N 1
ATOM 711 C CA . ILE A 1 94 ? -5.044 -12.827 3.739 1.00 95.81 94 ILE A CA 1
ATOM 712 C C . ILE A 1 94 ? -5.257 -13.052 2.238 1.00 95.81 94 ILE A C 1
ATOM 714 O O . ILE A 1 94 ? -4.431 -13.675 1.569 1.00 95.81 94 ILE A O 1
ATOM 718 N N . GLY A 1 95 ? -6.328 -12.494 1.675 1.00 96.69 95 GLY A N 1
ATOM 719 C CA . GLY A 1 95 ? -6.653 -12.631 0.259 1.00 96.69 95 GLY A CA 1
ATOM 720 C C . GLY A 1 95 ? -7.665 -11.615 -0.267 1.00 96.69 95 GLY A C 1
ATOM 721 O O . GLY A 1 95 ? -7.831 -10.516 0.253 1.00 96.69 95 GLY A O 1
ATOM 722 N N . ALA A 1 96 ? -8.370 -11.991 -1.335 1.00 97.56 96 ALA A N 1
ATOM 723 C CA . ALA A 1 96 ? -9.296 -11.100 -2.038 1.00 97.56 96 ALA A CA 1
ATOM 724 C C . ALA A 1 96 ? -10.536 -10.686 -1.220 1.00 97.56 96 ALA A C 1
ATOM 726 O O . ALA A 1 96 ? -11.218 -9.728 -1.582 1.00 97.56 96 ALA A O 1
ATOM 727 N N . ALA A 1 97 ? -10.838 -11.403 -0.134 1.00 97.12 97 ALA A N 1
ATOM 728 C CA . ALA A 1 97 ? -11.925 -11.063 0.781 1.00 97.12 97 ALA A CA 1
ATOM 729 C C . ALA A 1 97 ? -11.557 -9.928 1.754 1.00 97.12 97 ALA A C 1
ATOM 731 O O . ALA A 1 97 ? -12.450 -9.353 2.375 1.00 97.12 97 ALA 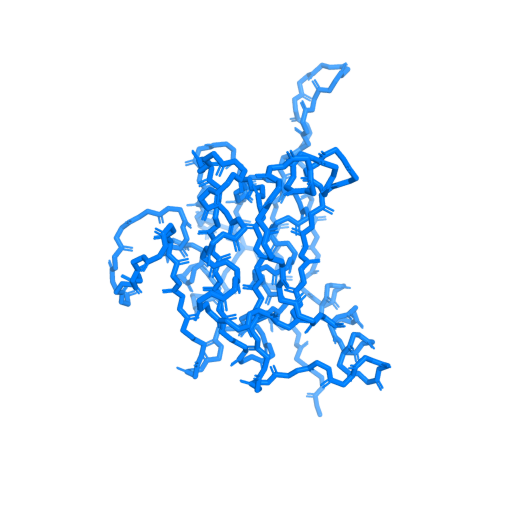A O 1
ATOM 732 N N . ASP A 1 98 ? -10.270 -9.594 1.873 1.00 98.19 98 ASP A N 1
ATOM 733 C CA . ASP A 1 98 ? -9.783 -8.619 2.840 1.00 98.19 98 ASP A CA 1
ATOM 734 C C . ASP A 1 98 ? -9.888 -7.172 2.362 1.00 98.19 98 ASP A C 1
ATOM 736 O O . ASP A 1 98 ? -9.882 -6.849 1.165 1.00 98.19 98 ASP A O 1
ATOM 740 N N . ALA A 1 99 ? -9.932 -6.276 3.345 1.00 98.44 99 ALA A N 1
ATOM 741 C CA . ALA A 1 99 ? -9.869 -4.840 3.156 1.00 98.44 99 ALA A CA 1
ATOM 742 C C . ALA A 1 99 ? -8.653 -4.281 3.901 1.00 98.44 99 ALA A C 1
ATOM 744 O O . ALA A 1 99 ? -8.576 -4.327 5.127 1.00 98.44 99 ALA A O 1
ATOM 745 N N . TYR A 1 100 ? -7.708 -3.728 3.146 1.00 98.75 100 TYR A N 1
ATOM 746 C CA . TYR A 1 100 ? -6.496 -3.104 3.655 1.00 98.75 100 TYR A CA 1
ATOM 747 C C . TYR A 1 100 ? -6.735 -1.626 3.961 1.00 98.75 100 TYR A C 1
ATOM 749 O O . TYR A 1 100 ? -7.226 -0.882 3.111 1.00 98.75 100 TYR A O 1
ATOM 757 N N . GLY A 1 101 ? -6.300 -1.176 5.134 1.00 98.56 101 GLY A N 1
ATOM 758 C CA . GLY A 1 101 ? -6.171 0.232 5.493 1.00 98.56 101 GLY A CA 1
ATOM 759 C C . GLY A 1 101 ? -4.704 0.635 5.610 1.00 98.56 101 GLY A C 1
ATOM 760 O O . GLY A 1 101 ? -3.935 -0.010 6.325 1.00 98.56 101 GLY A O 1
ATOM 761 N N . VAL A 1 102 ? -4.311 1.724 4.947 1.00 98.62 102 VAL A N 1
ATOM 762 C CA . VAL A 1 102 ? -2.978 2.329 5.101 1.00 98.62 102 VAL A CA 1
ATOM 763 C C . VAL A 1 102 ? -3.091 3.777 5.566 1.00 98.62 102 VAL A C 1
ATOM 765 O O . VAL A 1 102 ? -3.919 4.541 5.069 1.00 98.62 102 VAL A O 1
ATOM 768 N N . LEU A 1 103 ? -2.256 4.163 6.535 1.00 98.12 103 LEU A N 1
ATOM 769 C CA . LEU A 1 103 ? -2.310 5.501 7.148 1.00 98.12 103 LEU A CA 1
ATOM 770 C C . LEU A 1 103 ? -1.194 6.445 6.686 1.00 98.12 103 LEU A C 1
ATOM 772 O O . LEU A 1 103 ? -1.256 7.644 6.954 1.00 98.12 103 LEU A O 1
ATOM 776 N N . GLY A 1 104 ? -0.138 5.909 6.069 1.00 96.19 104 GLY A N 1
ATOM 777 C CA . GLY A 1 104 ? 1.020 6.675 5.609 1.00 96.19 104 GLY A CA 1
ATOM 778 C C . GLY A 1 104 ? 0.958 7.025 4.127 1.00 96.19 104 GLY A C 1
ATOM 779 O O . GLY A 1 104 ? 0.221 6.412 3.367 1.00 96.19 104 GLY A O 1
ATOM 780 N N . GLU A 1 105 ? 1.802 7.966 3.712 1.00 95.25 105 GLU A N 1
ATOM 781 C CA . GLU A 1 105 ? 1.976 8.351 2.307 1.00 95.25 105 GLU A CA 1
ATOM 782 C C . GLU A 1 105 ? 2.546 7.213 1.450 1.00 95.25 105 GLU A C 1
ATOM 784 O O . GLU A 1 105 ? 3.350 6.405 1.926 1.00 95.25 105 GLU A O 1
ATOM 789 N N . LEU A 1 106 ? 2.196 7.192 0.158 1.00 95.56 106 LEU A N 1
ATOM 790 C CA . LEU A 1 106 ? 2.664 6.181 -0.804 1.00 95.56 106 LEU A CA 1
ATOM 791 C C . LEU A 1 106 ? 4.196 6.132 -0.929 1.00 95.56 106 LEU A C 1
ATOM 793 O O . LEU A 1 106 ? 4.769 5.073 -1.175 1.00 95.56 106 LEU A O 1
ATOM 797 N N . ALA A 1 107 ? 4.870 7.268 -0.745 1.00 93.12 107 ALA A N 1
ATOM 798 C CA . ALA A 1 107 ? 6.327 7.353 -0.813 1.00 93.12 107 ALA A CA 1
ATOM 799 C C . ALA A 1 107 ? 7.037 6.541 0.289 1.00 93.12 107 ALA A C 1
ATOM 801 O O . ALA A 1 107 ? 8.233 6.267 0.175 1.00 93.12 107 ALA A O 1
ATOM 802 N N . HIS A 1 108 ? 6.333 6.152 1.357 1.00 92.69 108 HIS A N 1
ATOM 803 C CA . HIS A 1 108 ? 6.892 5.323 2.418 1.00 92.69 108 HIS A CA 1
ATOM 804 C C . HIS A 1 108 ? 6.831 3.841 2.054 1.00 92.69 108 HIS A C 1
ATOM 806 O O . HIS A 1 108 ? 5.795 3.319 1.647 1.00 92.69 108 HIS A O 1
ATOM 812 N N . SER A 1 109 ? 7.942 3.131 2.270 1.00 92.12 109 SER A N 1
ATOM 813 C CA . SER A 1 109 ? 8.074 1.724 1.877 1.00 92.12 109 SER A CA 1
ATOM 814 C C . SER A 1 109 ? 7.034 0.807 2.519 1.00 92.12 109 SER A C 1
ATOM 816 O O . SER A 1 109 ? 6.615 -0.143 1.871 1.00 92.12 109 SER A O 1
ATOM 818 N N . LEU A 1 110 ? 6.605 1.091 3.757 1.00 95.19 110 LEU A N 1
ATOM 819 C CA . LEU A 1 110 ? 5.564 0.320 4.446 1.00 95.19 110 LEU A CA 1
ATOM 820 C C . LEU A 1 110 ? 4.212 0.434 3.728 1.00 95.19 110 LEU A C 1
ATOM 822 O O . LEU A 1 110 ? 3.594 -0.578 3.416 1.00 95.19 110 LEU A O 1
ATOM 826 N N . THR A 1 111 ? 3.782 1.663 3.428 1.00 97.06 111 THR A N 1
ATOM 827 C CA . THR A 1 111 ? 2.540 1.934 2.691 1.00 97.06 111 THR A CA 1
ATOM 828 C C . THR A 1 111 ? 2.587 1.313 1.302 1.00 97.06 111 THR A C 1
ATOM 830 O O . THR A 1 111 ? 1.641 0.645 0.890 1.00 97.06 111 THR A O 1
ATOM 833 N N . LEU A 1 112 ? 3.697 1.508 0.582 1.00 97.62 112 LEU A N 1
ATOM 834 C CA . LEU A 1 112 ? 3.881 0.930 -0.744 1.00 97.62 112 LEU A CA 1
ATOM 835 C C . LEU A 1 112 ? 3.795 -0.598 -0.697 1.00 97.62 112 LEU A C 1
ATOM 837 O O . LEU A 1 112 ? 3.104 -1.181 -1.524 1.00 97.62 112 LEU A O 1
ATOM 841 N N . TYR A 1 113 ? 4.462 -1.238 0.267 1.00 97.75 113 TYR A N 1
ATOM 842 C CA . TYR A 1 113 ? 4.397 -2.688 0.453 1.00 97.75 113 TYR A CA 1
ATOM 843 C C . TYR A 1 113 ? 2.959 -3.167 0.638 1.00 97.75 113 TYR A C 1
ATOM 845 O O . TYR A 1 113 ? 2.519 -4.032 -0.111 1.00 97.75 113 TYR A O 1
ATOM 853 N N . ALA A 1 114 ? 2.212 -2.553 1.556 1.00 98.38 114 ALA A N 1
ATOM 854 C CA . ALA A 1 114 ? 0.834 -2.936 1.852 1.00 98.38 114 ALA A CA 1
ATOM 855 C C . ALA A 1 114 ? -0.099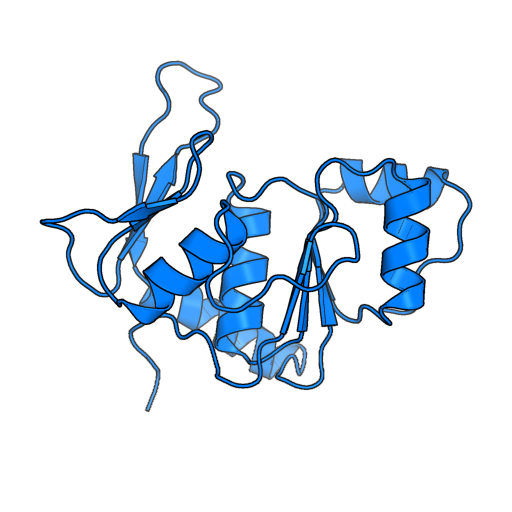 -2.795 0.638 1.00 98.38 114 ALA A C 1
ATOM 857 O O . ALA A 1 114 ? -0.889 -3.689 0.345 1.00 98.38 114 ALA A O 1
ATOM 858 N N . LEU A 1 115 ? 0.015 -1.687 -0.105 1.00 98.56 115 LEU A N 1
ATOM 859 C CA . LEU A 1 115 ? -0.798 -1.456 -1.302 1.00 98.56 115 LEU A CA 1
ATOM 860 C C . LEU A 1 115 ? -0.464 -2.445 -2.424 1.00 98.56 115 LEU A C 1
ATOM 862 O O . LEU A 1 115 ? -1.365 -2.900 -3.123 1.00 98.56 115 LEU A O 1
ATOM 866 N N . VAL A 1 116 ? 0.816 -2.780 -2.603 1.00 98.44 116 VAL A N 1
ATOM 867 C CA . VAL A 1 116 ? 1.245 -3.753 -3.616 1.00 98.44 116 VAL A CA 1
ATOM 868 C C . VAL A 1 116 ? 0.846 -5.176 -3.219 1.00 98.44 116 VAL A C 1
ATOM 870 O O . VAL A 1 116 ? 0.401 -5.922 -4.087 1.00 98.44 116 VAL A O 1
ATOM 873 N N . GLU A 1 117 ? 0.962 -5.545 -1.941 1.00 98.62 117 GLU A N 1
ATOM 874 C CA . GLU A 1 117 ? 0.514 -6.843 -1.420 1.00 98.62 117 GLU A CA 1
ATOM 875 C C . GLU A 1 117 ? -0.987 -7.024 -1.645 1.00 98.62 117 GLU A C 1
ATOM 877 O O . GLU A 1 117 ? -1.394 -7.952 -2.342 1.00 98.62 117 GLU A O 1
ATOM 882 N N . GLY A 1 118 ? -1.810 -6.096 -1.148 1.00 98.50 118 GLY A N 1
ATOM 883 C CA . GLY A 1 118 ? -3.258 -6.196 -1.306 1.00 98.50 118 GLY A CA 1
ATOM 884 C C . GLY A 1 118 ? -3.692 -6.158 -2.777 1.00 98.50 118 GLY A C 1
ATOM 885 O O . GLY A 1 118 ? -4.582 -6.909 -3.168 1.00 98.50 118 GLY A O 1
ATOM 886 N N . ALA A 1 119 ? -3.019 -5.379 -3.636 1.00 98.44 119 ALA A N 1
ATOM 887 C CA . ALA A 1 119 ? -3.272 -5.413 -5.080 1.00 98.44 119 ALA A CA 1
ATOM 888 C C . ALA A 1 119 ? -2.906 -6.759 -5.730 1.00 98.44 119 ALA A C 1
ATOM 890 O O . ALA A 1 119 ? -3.594 -7.199 -6.651 1.00 98.44 119 ALA A O 1
ATOM 891 N N . HIS A 1 120 ? -1.837 -7.412 -5.263 1.00 98.44 120 HIS A N 1
ATOM 892 C CA . HIS A 1 120 ? -1.406 -8.722 -5.753 1.00 98.44 120 HIS A CA 1
ATOM 893 C C . HIS A 1 120 ? -2.324 -9.852 -5.279 1.00 98.44 120 HIS A C 1
ATOM 895 O O . HIS A 1 120 ? -2.507 -10.834 -5.991 1.00 98.44 120 HIS A O 1
ATOM 901 N N . LEU A 1 121 ? -2.888 -9.717 -4.079 1.00 97.62 121 LEU A N 1
ATOM 902 C CA . LEU A 1 121 ? -3.788 -10.697 -3.474 1.00 97.62 121 LEU A CA 1
ATOM 903 C C . LEU A 1 121 ? -5.266 -10.472 -3.839 1.00 97.62 121 LEU A C 1
ATOM 905 O O . LEU A 1 121 ? -6.114 -11.281 -3.470 1.00 97.62 121 LEU A O 1
ATOM 909 N N . GLY A 1 122 ? -5.591 -9.402 -4.572 1.00 97.94 122 GLY A N 1
ATOM 910 C CA . GLY A 1 122 ? -6.965 -9.096 -4.980 1.00 97.94 122 GLY A CA 1
ATOM 911 C C . GLY A 1 122 ? -7.819 -8.406 -3.921 1.00 97.94 122 GLY A C 1
ATOM 912 O O . GLY A 1 122 ? -9.028 -8.301 -4.107 1.00 97.94 122 GLY A O 1
ATOM 913 N N . ALA A 1 123 ? -7.213 -7.931 -2.834 1.00 98.44 123 ALA A N 1
ATOM 914 C CA . ALA A 1 123 ? -7.898 -7.277 -1.728 1.00 98.44 123 ALA A CA 1
ATOM 915 C C . ALA A 1 123 ? -8.462 -5.898 -2.117 1.00 98.44 123 ALA A C 1
ATOM 917 O O . ALA A 1 123 ? -8.101 -5.296 -3.136 1.00 98.44 123 ALA A O 1
ATOM 918 N N . THR A 1 124 ? -9.336 -5.363 -1.265 1.00 98.69 124 THR A N 1
ATOM 919 C CA . THR A 1 124 ? -9.784 -3.966 -1.346 1.00 98.69 124 THR A CA 1
ATOM 920 C C . THR A 1 124 ? -8.786 -3.055 -0.625 1.00 98.69 124 THR A C 1
ATOM 922 O O . THR A 1 124 ? -8.336 -3.382 0.465 1.00 98.69 124 THR A O 1
ATOM 925 N N . LEU A 1 125 ? -8.435 -1.906 -1.208 1.00 98.81 125 LEU A N 1
ATOM 926 C CA . LEU A 1 125 ? -7.408 -0.995 -0.686 1.00 98.81 125 LEU A CA 1
ATOM 927 C C . LEU A 1 125 ? -7.997 0.360 -0.279 1.00 98.81 125 LEU A C 1
ATOM 929 O O . LEU A 1 125 ? -8.644 1.022 -1.092 1.00 98.81 125 LEU A O 1
ATOM 933 N N . HIS A 1 126 ? -7.692 0.817 0.936 1.00 98.69 126 HIS A N 1
ATOM 934 C CA . HIS A 1 126 ? -8.068 2.131 1.461 1.00 98.69 126 HIS A CA 1
ATOM 935 C C . HIS A 1 126 ? -6.827 2.936 1.872 1.00 98.69 126 HIS A C 1
ATOM 937 O O . HIS A 1 126 ? -6.216 2.686 2.913 1.00 98.69 126 HIS A O 1
ATOM 943 N N . SER A 1 127 ? -6.481 3.945 1.070 1.00 98.38 127 SER A N 1
ATOM 944 C CA . SER A 1 127 ? -5.505 4.977 1.429 1.00 98.38 127 SER A CA 1
ATOM 945 C C . SER A 1 127 ? -6.176 6.050 2.275 1.00 98.38 127 SER A C 1
ATOM 947 O O . SER A 1 127 ? -7.119 6.704 1.831 1.00 98.38 127 SER A O 1
ATOM 949 N N . LEU A 1 128 ? -5.702 6.233 3.507 1.00 98.44 128 LEU A N 1
ATOM 950 C CA . LEU A 1 128 ? -6.214 7.233 4.449 1.00 98.44 128 LEU A CA 1
ATOM 951 C C . LEU A 1 128 ? -5.151 8.283 4.809 1.00 98.44 128 LEU A C 1
ATOM 953 O O . LEU A 1 128 ? -5.290 9.004 5.803 1.00 98.44 128 LEU A O 1
ATOM 957 N N . ALA A 1 129 ? -4.082 8.352 4.014 1.00 96.50 129 ALA A N 1
ATOM 958 C CA . ALA A 1 129 ? -3.018 9.337 4.141 1.00 96.50 129 ALA A CA 1
ATOM 959 C C . ALA A 1 129 ? -3.573 10.771 4.046 1.00 96.50 129 ALA A C 1
ATOM 961 O O . ALA A 1 129 ? -4.592 11.018 3.398 1.00 96.50 129 ALA A O 1
ATOM 962 N N . GLY A 1 130 ? -2.948 11.716 4.749 1.00 95.81 130 GLY A N 1
ATOM 963 C CA . GLY A 1 130 ? -3.393 13.115 4.825 1.00 95.81 130 GLY A CA 1
ATOM 964 C C . GLY A 1 130 ? -4.650 13.386 5.672 1.00 95.81 130 GLY A C 1
ATOM 965 O O . GLY A 1 130 ? -4.959 14.546 5.952 1.00 95.81 130 GLY A O 1
ATOM 966 N N . LEU A 1 131 ? -5.376 12.361 6.132 1.00 97.81 131 LEU A N 1
ATOM 967 C CA . LEU A 1 131 ? -6.549 12.546 6.990 1.00 97.81 131 LEU A CA 1
ATOM 968 C C . LEU A 1 131 ? -6.183 12.666 8.473 1.00 97.81 131 LEU A C 1
ATOM 970 O O . LEU A 1 131 ? -5.269 12.017 8.972 1.00 97.81 131 LEU A O 1
ATOM 974 N N . ARG A 1 132 ? -6.974 13.450 9.219 1.00 97.69 132 ARG A N 1
ATOM 975 C CA . ARG A 1 132 ? -6.875 13.508 10.687 1.00 97.69 132 ARG A CA 1
ATOM 976 C C . ARG A 1 132 ? -7.205 12.138 11.309 1.00 97.69 132 ARG A C 1
ATOM 978 O O . ARG A 1 132 ? -8.148 11.503 10.824 1.00 97.69 132 ARG A O 1
ATOM 985 N N . PRO A 1 133 ? -6.570 11.739 12.429 1.00 97.81 133 PRO A N 1
ATOM 986 C CA . PRO A 1 133 ? -6.754 10.414 13.035 1.00 97.81 133 PRO A CA 1
ATOM 987 C C . PRO A 1 133 ? -8.216 10.019 13.286 1.00 97.81 133 PRO A C 1
ATOM 989 O O . PRO A 1 133 ? -8.631 8.915 12.949 1.00 97.81 133 PRO A O 1
ATOM 992 N N . GLY A 1 134 ? -9.054 10.946 13.764 1.00 97.81 134 GLY A N 1
ATOM 993 C CA . GLY A 1 134 ? -10.482 10.669 13.966 1.00 97.81 134 GLY A CA 1
ATOM 994 C C . GLY A 1 134 ? -11.258 10.372 12.676 1.00 97.81 134 GLY A C 1
ATOM 995 O O . GLY A 1 134 ? -12.213 9.598 12.701 1.00 97.81 134 GLY A O 1
ATOM 996 N N . ARG A 1 135 ? -10.853 10.949 11.535 1.00 98.00 135 ARG A N 1
ATOM 997 C CA . ARG A 1 135 ? -11.449 10.633 10.227 1.00 98.00 135 ARG A CA 1
ATOM 998 C C . ARG A 1 135 ? -10.891 9.330 9.660 1.00 98.00 135 ARG A C 1
ATOM 1000 O O . ARG A 1 135 ? -11.655 8.603 9.035 1.00 98.00 135 ARG A O 1
ATOM 1007 N N . GLN A 1 136 ? -9.617 9.025 9.916 1.00 98.31 136 GLN A N 1
ATOM 1008 C CA . GLN A 1 136 ? -9.030 7.722 9.595 1.00 98.31 136 GLN A CA 1
ATOM 1009 C C . GLN A 1 136 ? -9.791 6.608 10.323 1.00 98.31 136 GLN A C 1
ATOM 1011 O O . GLN A 1 136 ? -10.341 5.738 9.662 1.00 98.31 136 GLN A O 1
ATOM 1016 N N . ALA A 1 137 ? -9.933 6.695 11.650 1.00 97.81 137 ALA A N 1
ATOM 1017 C CA . ALA A 1 137 ? -10.656 5.711 12.460 1.00 97.81 137 ALA A CA 1
ATOM 1018 C C . ALA A 1 137 ? -12.099 5.480 11.977 1.00 97.81 137 ALA A C 1
ATOM 1020 O O . ALA A 1 137 ? -12.523 4.340 11.809 1.00 97.81 137 ALA A O 1
ATOM 1021 N N . ARG A 1 138 ? -12.832 6.562 11.671 1.00 97.31 138 ARG A N 1
ATOM 1022 C CA . ARG A 1 138 ? -14.189 6.465 11.112 1.00 97.31 138 ARG A CA 1
ATOM 1023 C C . ARG A 1 138 ? -14.213 5.687 9.792 1.00 97.31 138 ARG A C 1
ATOM 1025 O O . ARG A 1 138 ? -15.017 4.774 9.652 1.00 97.31 138 ARG A O 1
ATOM 1032 N N . LEU A 1 139 ? -13.342 6.038 8.842 1.00 98.06 139 LEU A N 1
ATOM 1033 C CA . LEU A 1 139 ? -13.305 5.380 7.532 1.00 98.06 139 LEU A CA 1
ATOM 1034 C C . LEU A 1 139 ? -12.811 3.932 7.614 1.00 98.06 139 LEU A C 1
ATOM 1036 O O . LEU A 1 139 ? -13.305 3.104 6.861 1.00 98.06 139 LEU A O 1
ATOM 1040 N N . LEU A 1 140 ? -11.892 3.610 8.533 1.00 98.19 140 LEU A N 1
ATOM 1041 C CA . LEU A 1 140 ? -11.488 2.225 8.808 1.00 98.19 140 LEU A CA 1
ATOM 1042 C C . LEU A 1 140 ? -12.692 1.374 9.240 1.00 98.19 140 LEU A C 1
ATOM 1044 O O . LEU A 1 140 ? -12.867 0.266 8.740 1.00 98.19 140 LEU A O 1
ATOM 1048 N N . GLY A 1 141 ? -13.526 1.905 10.141 1.00 97.00 141 GLY A N 1
ATOM 1049 C CA . GLY A 1 141 ? -14.740 1.234 10.604 1.00 97.00 141 GLY A CA 1
ATOM 1050 C C . GLY A 1 141 ? -15.805 1.100 9.512 1.00 97.00 141 GLY A C 1
ATOM 1051 O O . GLY A 1 141 ? -16.326 0.011 9.303 1.00 97.00 141 GLY A O 1
ATOM 1052 N N . GLU A 1 142 ? -16.095 2.180 8.780 1.00 96.31 142 GLU A N 1
ATOM 1053 C CA . GLU A 1 142 ? -17.078 2.179 7.680 1.00 96.31 142 GLU A CA 1
ATOM 1054 C C . GLU A 1 142 ? -16.688 1.236 6.536 1.00 96.31 142 GLU A C 1
ATOM 1056 O O . GLU A 1 142 ? -17.553 0.607 5.932 1.00 96.31 142 GLU A O 1
ATOM 1061 N N . ALA A 1 143 ? -15.391 1.130 6.242 1.00 96.56 143 ALA A N 1
ATOM 1062 C CA . ALA A 1 143 ? -14.871 0.244 5.209 1.00 96.56 143 ALA A CA 1
ATOM 1063 C C . ALA A 1 143 ? -14.771 -1.224 5.651 1.00 96.56 143 ALA A C 1
ATOM 1065 O O . ALA A 1 143 ? -14.520 -2.079 4.805 1.00 96.56 143 ALA A O 1
ATOM 1066 N N . GLY A 1 144 ? -14.936 -1.523 6.946 1.00 96.12 144 GLY A N 1
ATOM 1067 C CA . GLY A 1 144 ? -14.736 -2.871 7.476 1.00 96.12 144 GLY A CA 1
ATOM 1068 C C . GLY A 1 144 ? -13.314 -3.383 7.245 1.00 96.12 144 GLY A C 1
ATOM 1069 O O . GLY A 1 144 ? -13.142 -4.523 6.830 1.00 96.12 144 GLY A O 1
ATOM 1070 N N . VAL A 1 145 ? -12.302 -2.529 7.455 1.00 98.12 145 VAL A N 1
ATOM 1071 C CA . VAL A 1 145 ? -10.892 -2.911 7.275 1.00 98.12 145 VAL A CA 1
ATOM 1072 C C . VAL A 1 145 ? -10.553 -4.121 8.144 1.00 98.12 145 VAL A C 1
ATOM 1074 O O . VAL A 1 145 ? -10.825 -4.103 9.342 1.00 98.12 145 VAL A O 1
ATOM 1077 N N . THR A 1 146 ? -9.930 -5.129 7.532 1.00 98.06 146 THR A N 1
ATOM 1078 C CA . THR A 1 146 ? -9.470 -6.373 8.172 1.00 98.06 146 THR A CA 1
ATOM 1079 C C . THR A 1 146 ? -7.949 -6.423 8.317 1.00 98.06 146 THR A C 1
ATOM 1081 O O . THR A 1 146 ? -7.435 -7.119 9.181 1.00 98.06 146 THR A O 1
ATOM 1084 N N . VAL A 1 147 ? -7.207 -5.631 7.531 1.00 97.94 147 VAL A N 1
ATOM 1085 C CA . VAL A 1 147 ? -5.738 -5.565 7.591 1.00 97.94 147 VAL A CA 1
ATOM 1086 C C . VAL A 1 147 ? -5.286 -4.110 7.700 1.00 97.94 147 VAL A C 1
ATOM 1088 O O . VAL A 1 147 ? -5.535 -3.304 6.806 1.00 97.94 147 VAL A O 1
ATOM 1091 N N . LEU A 1 148 ? -4.590 -3.746 8.780 1.00 98.00 148 LEU A N 1
ATOM 1092 C CA . LEU A 1 148 ? -4.097 -2.380 8.999 1.00 98.00 148 LEU A CA 1
ATOM 1093 C C . LEU A 1 148 ? -2.570 -2.317 8.927 1.00 98.00 148 LEU A C 1
ATOM 1095 O O . LEU A 1 148 ? -1.875 -2.869 9.775 1.00 98.00 148 LEU A O 1
ATOM 1099 N N . TYR A 1 149 ? -2.050 -1.534 7.982 1.00 97.81 149 TYR A N 1
ATOM 1100 C CA . TYR A 1 149 ? -0.635 -1.172 7.929 1.00 97.81 149 TYR A CA 1
ATOM 1101 C C . TYR A 1 149 ? -0.429 0.260 8.421 1.00 97.81 149 TYR A C 1
ATOM 1103 O O . TYR A 1 149 ? -0.847 1.241 7.794 1.00 97.81 149 TYR A O 1
ATOM 1111 N N . CYS A 1 150 ? 0.253 0.390 9.556 1.00 97.31 150 CYS A N 1
ATOM 1112 C CA . CYS A 1 150 ? 0.600 1.674 10.148 1.00 97.31 150 CYS A CA 1
ATOM 1113 C C . CYS A 1 150 ? 1.876 1.582 10.994 1.00 97.31 150 CYS A C 1
ATOM 1115 O O . CYS A 1 150 ? 2.312 0.505 11.395 1.00 97.31 150 CYS A O 1
ATOM 1117 N N . THR A 1 151 ? 2.495 2.730 11.257 1.00 97.00 151 THR A N 1
ATOM 1118 C CA . THR A 1 151 ? 3.589 2.835 12.233 1.00 97.00 151 THR A CA 1
ATOM 1119 C C . THR A 1 151 ? 3.044 2.853 13.667 1.00 97.00 151 THR A C 1
ATOM 1121 O O . THR A 1 151 ? 1.901 3.270 13.869 1.00 97.00 151 THR A O 1
ATOM 1124 N N . PRO A 1 152 ? 3.855 2.512 14.690 1.00 97.12 152 PRO A N 1
ATOM 1125 C CA . PRO A 1 152 ? 3.430 2.604 16.090 1.00 97.12 152 PRO A CA 1
ATOM 1126 C C . PRO A 1 152 ? 2.904 3.994 16.482 1.00 97.12 152 PRO A C 1
ATOM 1128 O O . PRO A 1 152 ? 1.910 4.108 17.195 1.00 97.12 152 PRO A O 1
ATOM 1131 N N . THR A 1 153 ? 3.519 5.062 15.965 1.00 96.94 153 THR A N 1
ATOM 1132 C CA . THR A 1 153 ? 3.058 6.439 16.193 1.00 96.94 153 THR A CA 1
ATOM 1133 C C . THR A 1 153 ? 1.675 6.681 15.594 1.00 96.94 153 THR A C 1
ATOM 1135 O O . THR A 1 153 ? 0.814 7.250 16.257 1.00 96.94 153 THR A O 1
ATOM 1138 N N . GLN A 1 154 ? 1.433 6.234 14.359 1.00 97.50 154 GLN A N 1
ATOM 1139 C CA . GLN A 1 154 ? 0.116 6.364 13.731 1.00 97.50 154 GLN A CA 1
ATOM 1140 C C . GLN A 1 154 ? -0.944 5.550 14.476 1.00 97.50 154 GLN A C 1
ATOM 1142 O O . GLN A 1 154 ? -2.031 6.071 14.709 1.00 97.50 154 GLN A O 1
ATOM 1147 N N . LEU A 1 155 ? -0.615 4.324 14.902 1.00 97.06 155 LEU A N 1
ATOM 1148 C CA . LEU A 1 155 ? -1.507 3.487 15.707 1.00 97.06 155 LEU A CA 1
ATOM 1149 C C . LEU A 1 155 ? -1.917 4.198 17.001 1.00 97.06 155 LEU A C 1
ATOM 1151 O O . LEU A 1 155 ? -3.099 4.287 17.322 1.00 97.06 155 LEU A O 1
ATOM 1155 N N . ARG A 1 156 ? -0.946 4.778 17.716 1.00 97.19 156 ARG A N 1
ATOM 1156 C CA . ARG A 1 156 ? -1.215 5.555 18.928 1.00 97.19 156 ARG A CA 1
ATOM 1157 C C . ARG A 1 156 ? -2.167 6.724 18.656 1.00 97.19 156 ARG A C 1
ATOM 1159 O O . ARG A 1 156 ? -3.154 6.874 19.370 1.00 97.19 156 ARG A O 1
ATOM 1166 N N . LEU A 1 157 ? -1.908 7.508 17.610 1.00 97.44 157 LEU A N 1
ATOM 1167 C CA . LEU A 1 157 ? -2.727 8.673 17.260 1.00 97.44 157 LEU A CA 1
ATOM 1168 C C . LEU A 1 157 ? -4.172 8.302 16.895 1.00 97.44 157 LEU A C 1
ATOM 1170 O O . LEU A 1 157 ? -5.093 9.041 17.243 1.00 97.44 157 LEU A O 1
ATOM 1174 N N . ILE A 1 158 ? -4.397 7.179 16.200 1.00 97.00 158 ILE A N 1
ATOM 1175 C CA . ILE A 1 158 ? -5.766 6.737 15.887 1.00 97.00 158 ILE A CA 1
ATOM 1176 C C . ILE A 1 158 ? -6.499 6.212 17.124 1.00 97.00 158 ILE A C 1
ATOM 1178 O O . ILE A 1 158 ? -7.697 6.456 17.248 1.00 97.00 158 ILE A O 1
ATOM 1182 N N . CYS A 1 159 ? -5.799 5.567 18.063 1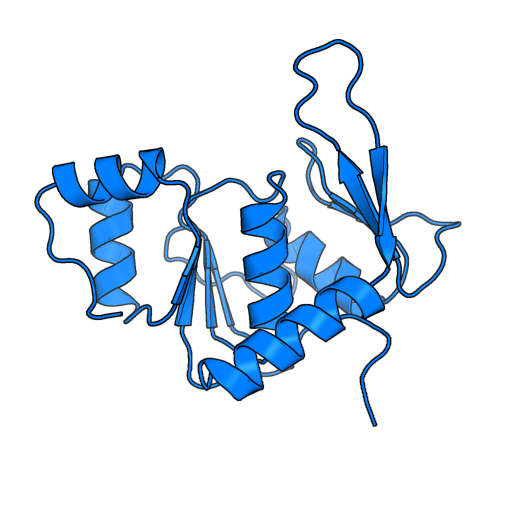.00 95.25 159 CYS A N 1
ATOM 1183 C CA . CYS A 1 159 ? -6.380 5.128 19.333 1.00 95.25 159 CYS A CA 1
ATOM 1184 C C . CYS A 1 159 ? -6.758 6.324 20.223 1.00 95.25 159 CYS A C 1
ATOM 1186 O O . CYS A 1 159 ? -7.849 6.361 20.789 1.00 95.25 159 CYS A O 1
ATOM 1188 N N . GLU A 1 160 ? -5.896 7.343 20.295 1.00 96.44 160 GLU A N 1
ATOM 1189 C CA . GLU A 1 160 ? -6.142 8.580 21.051 1.00 96.44 160 GLU A CA 1
ATOM 1190 C C . GLU A 1 160 ? -7.294 9.421 20.471 1.00 96.44 160 GLU A C 1
ATOM 1192 O O . GLU A 1 160 ? -7.847 10.277 21.160 1.00 96.44 160 GLU A O 1
ATOM 1197 N N . ALA A 1 161 ? -7.721 9.160 19.231 1.00 94.44 161 ALA A N 1
ATOM 1198 C CA . ALA A 1 161 ? -8.858 9.846 18.623 1.00 94.44 161 ALA A CA 1
ATOM 1199 C C . ALA A 1 161 ? -10.220 9.483 19.252 1.00 94.44 161 ALA A C 1
ATOM 1201 O O . ALA A 1 161 ? -11.223 10.116 18.912 1.00 94.44 161 ALA A O 1
ATOM 1202 N N . GLY A 1 162 ? -10.280 8.462 20.119 1.00 89.69 162 GLY A N 1
ATOM 1203 C CA . GLY A 1 162 ? -11.484 8.093 20.874 1.00 89.69 162 GLY A CA 1
ATOM 1204 C C . GLY A 1 162 ? -12.646 7.591 20.008 1.00 89.69 162 GLY A C 1
ATOM 1205 O O . GLY A 1 162 ? -13.808 7.697 20.397 1.00 89.69 162 GLY A O 1
ATOM 1206 N N . ARG A 1 163 ? -12.354 7.087 18.804 1.00 91.75 163 ARG A N 1
ATOM 1207 C CA . ARG A 1 163 ? -13.339 6.514 17.876 1.00 91.75 163 ARG A CA 1
ATOM 1208 C C . ARG A 1 163 ? -13.238 4.986 17.894 1.00 91.75 163 ARG A C 1
ATOM 1210 O O . ARG A 1 163 ? -12.124 4.475 17.998 1.00 91.75 163 ARG A O 1
ATOM 1217 N N . PRO A 1 164 ? -14.355 4.254 17.741 1.00 89.88 164 PRO A N 1
ATOM 1218 C CA . PRO A 1 164 ? -14.303 2.812 17.533 1.00 89.88 164 PRO A CA 1
ATOM 1219 C C . PRO A 1 164 ? -13.443 2.466 16.313 1.00 89.88 164 PRO A C 1
ATOM 1221 O O . PRO A 1 164 ? -13.581 3.089 15.259 1.00 89.88 164 PRO A O 1
ATOM 1224 N N . LEU A 1 165 ? -12.570 1.475 16.471 1.00 92.31 165 LEU A N 1
ATOM 1225 C CA . LEU A 1 165 ? -11.792 0.876 15.390 1.00 92.31 165 LEU A CA 1
ATOM 1226 C C . LEU A 1 165 ? -12.442 -0.450 14.967 1.00 92.31 165 LEU A C 1
ATOM 1228 O O . LEU A 1 165 ? -13.145 -1.061 15.781 1.00 92.31 165 LEU A O 1
ATOM 1232 N N . PRO A 1 166 ? -12.244 -0.899 13.713 1.00 90.00 166 PRO A N 1
ATOM 1233 C CA . PRO A 1 166 ? -12.699 -2.220 13.300 1.00 90.00 166 PRO A CA 1
ATOM 1234 C C . PRO A 1 166 ? -12.024 -3.311 14.142 1.00 90.00 166 PRO A C 1
ATOM 1236 O O . PRO A 1 166 ? -10.938 -3.113 14.694 1.00 90.00 166 PRO A O 1
ATOM 1239 N N . ARG A 1 167 ? -12.678 -4.471 14.238 1.00 84.75 167 ARG A N 1
ATOM 1240 C CA . ARG A 1 167 ? -12.039 -5.676 14.773 1.00 84.75 167 ARG A CA 1
ATOM 1241 C C . ARG A 1 167 ? -11.167 -6.259 13.664 1.00 84.75 167 ARG A C 1
ATOM 1243 O O . ARG A 1 167 ? -11.714 -6.719 12.666 1.00 84.75 167 ARG A O 1
ATOM 1250 N N . LEU A 1 168 ? -9.855 -6.144 13.849 1.00 83.00 168 LEU A N 1
ATOM 1251 C CA . LEU A 1 168 ? -8.822 -6.744 13.005 1.00 83.00 168 LEU A CA 1
ATOM 1252 C C . LEU A 1 168 ? -8.555 -8.183 13.451 1.00 83.00 168 LEU A C 1
ATOM 1254 O O . LEU A 1 168 ? -8.638 -8.422 14.681 1.00 83.00 168 LEU A O 1
#

Organism: NCBI:txid2029104

Radius of gyration: 15.64 Å; chains: 1; bounding box: 40×35×41 Å

InterPro domains:
  IPR000873 AMP-dependent synthetase/ligase domain [PF00501] (64-163)
  IPR042099 ANL, N-terminal domain [G3DSA:3.40.50.12780] (59-168)

Foldseek 3Di:
DQDQAFAQDPLAWEAELRHTADCCHDDQLNLLNVLRVVQFEWEQAPVHIGGDPPGHGQKYWAWDPCPPDDTDIDMDGNNVLSVVLVVCCVVVVDALDAEEEEAADCNDPQRVSRSSSCSRRNHYYYYNYPDQLLSSQVSQQVVLHPHYGDDPVSVVRNVVSVHDHHDD

pLDDT: mean 93.2, std 8.99, range [47.03, 98.81]

Secondary structure (DSSP, 8-state):
---SS----TT--EEETTEE--TT--SHHHHHHHHHHH-S-EEEETTEEEE-TTPPTTEEEEE---SSSSPPEEEEEHHHHHHHHHHHHHHH--STT-EEEE-S-TTSHHHHHHHHHHHHHT-EEEE-TTS-HHHHHHHHHHTT--EEE--HHHHHHHHHTT-PPP--

Sequence (168 aa):
MHSERFRWEAGTRLFDQGRAVAADEAGALGALRQAIRAGGEFLVGPGGVERLEQGAPGFLRTRSSGTTGTAKTIRRSHRSWIASFEVSRDHLGIGAADAYGVLGELAHSLTLYALVEGAHLGATLHSLAGLRPGRQARLLGEAGVTVLYCTPTQLRLICEAGRPLPRL